Protein AF-A0AAN4ZPR2-F1 (afdb_monomer)

Nearest PDB structures (foldseek):
  5jki-assembly1_A  TM=8.578E-01  e=3.757E-03  Bacillus subtilis subsp. subtilis str. 168
  4nfu-assembly1_B  TM=4.787E-01  e=2.261E+00  Arabidopsis thaliana

Sequence (115 aa):
LFDARLGRLLAALLSLCFFSGAIKVALSLPHPPAPPAKRLSEEDRDWAWPSNHALVGTAFPWYIWLYSSANYDLSFAQSFLLLAVLFTWNVGVAWSRIYLGVHSPCDVLGGWTLG

Foldseek 3Di:
DDPVVLVVVLVVQLVVLVCCLVVQVVVVAAADDPPPADAQDPPRPTGAAAPSQLQNLQSNLVSVLVCCVVPPPDDPVRSVVSCVVSVVSSVVSLVVCVNNSGYDPVNNVRSNVND

InterPro domains:
  IPR000326 Phosphatidic acid phosphatase type 2/haloperoxidase [PF01569] (8-115)
  IPR000326 Phosphatidic acid phosphatase type 2/haloperoxidase [SM00014] (6-115)
  IPR036938 Phosphatidic acid phosphatase type 2/haloperoxidase superfamily [SSF48317] (8-115)

Mean predicted aligned error: 3.83 Å

Solvent-accessible surface area (backbone atoms only — not comparable to full-atom values): 6185 Å² total; per-residue (Å²): 136,82,64,63,64,61,53,52,53,49,53,52,51,53,57,56,55,60,54,48,56,57,52,12,63,76,66,58,37,76,55,56,60,72,78,89,42,67,64,73,58,88,79,68,88,68,45,25,38,47,23,62,62,21,15,50,38,32,34,54,43,53,48,53,45,53,50,43,61,74,75,40,98,57,51,71,69,56,46,50,51,51,43,53,54,39,50,51,49,27,52,51,52,36,48,50,37,44,69,30,24,48,30,45,72,66,16,34,50,45,6,50,74,74,56

pLDDT: mean 93.12, std 7.03, range [63.28, 98.56]

Secondary structure (DSSP, 8-state):
---HHHHHHHHHHHHHHTTHHHHHHHH-PPPPPTTTSPP-S---SS--SS-HHHHHHHHHHHHHHHHHHHHS---HHHHHHHHHHHHHHHHHHHHHHHHTTSS-HHHHHHHHHH-

Structure (mmCIF, N/CA/C/O backbone):
data_AF-A0AAN4ZPR2-F1
#
_entry.id   AF-A0AAN4ZPR2-F1
#
loop_
_atom_site.group_PDB
_atom_site.id
_atom_site.type_symbol
_atom_site.label_atom_id
_atom_site.label_alt_id
_atom_site.label_comp_id
_atom_site.label_asym_id
_atom_site.label_entity_id
_atom_site.label_seq_id
_atom_site.pdbx_PDB_ins_code
_atom_site.Cartn_x
_atom_site.Cartn_y
_atom_site.Cartn_z
_atom_site.occupancy
_atom_site.B_iso_or_equiv
_atom_site.auth_seq_id
_atom_site.auth_comp_id
_atom_site.auth_asym_id
_atom_site.auth_atom_id
_atom_site.pdbx_PDB_model_num
ATOM 1 N N . LEU A 1 1 ? -0.958 -3.773 26.301 1.00 63.28 1 LEU A N 1
ATOM 2 C CA . LEU A 1 1 ? -1.664 -5.009 25.893 1.00 63.28 1 LEU A CA 1
ATOM 3 C C . LEU A 1 1 ? -1.435 -5.202 24.401 1.00 63.28 1 LEU A C 1
ATOM 5 O O . LEU A 1 1 ? -1.690 -4.271 23.652 1.00 63.28 1 LEU A O 1
ATOM 9 N N . PHE A 1 2 ? -0.868 -6.336 23.991 1.00 80.94 2 PHE A N 1
ATOM 10 C CA . PHE A 1 2 ? -0.626 -6.662 22.583 1.00 80.94 2 PHE A CA 1
ATOM 11 C C . PHE A 1 2 ? -1.878 -7.321 21.994 1.00 80.94 2 PHE A C 1
ATOM 13 O O . PHE A 1 2 ? -2.338 -8.333 22.527 1.00 80.94 2 PHE A O 1
ATOM 20 N N . ASP A 1 3 ? -2.431 -6.764 20.915 1.00 92.94 3 ASP A N 1
ATOM 21 C CA . ASP A 1 3 ? -3.548 -7.384 20.200 1.00 92.94 3 ASP A CA 1
ATOM 22 C C . ASP A 1 3 ? -3.033 -8.532 19.320 1.00 92.94 3 ASP A C 1
ATOM 24 O O . ASP A 1 3 ? -2.642 -8.370 18.162 1.00 92.94 3 ASP A O 1
ATOM 28 N N . ALA A 1 4 ? -3.030 -9.732 19.896 1.00 94.94 4 ALA A N 1
ATOM 29 C CA . ALA A 1 4 ? -2.561 -10.925 19.208 1.00 94.94 4 ALA A CA 1
ATOM 30 C C . ALA A 1 4 ? -3.465 -11.344 18.034 1.00 94.94 4 ALA A C 1
ATOM 32 O O . ALA A 1 4 ? -3.010 -12.073 17.151 1.00 94.94 4 ALA A O 1
ATOM 33 N N . ARG A 1 5 ? -4.737 -10.919 18.007 1.00 95.56 5 ARG 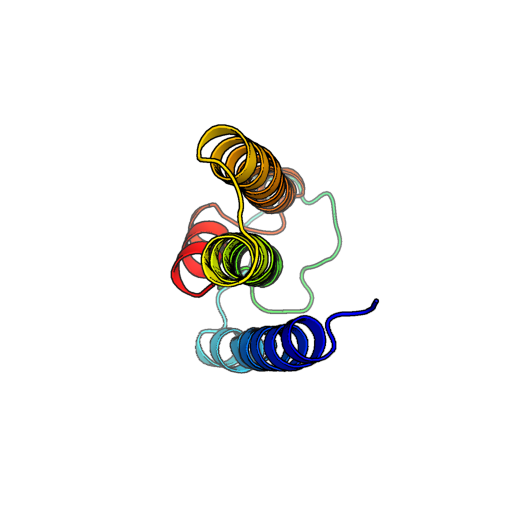A N 1
ATOM 34 C CA . ARG A 1 5 ? -5.656 -11.240 16.907 1.00 95.56 5 ARG A CA 1
ATOM 35 C C . ARG A 1 5 ? -5.292 -10.433 15.668 1.00 95.56 5 ARG A C 1
ATOM 37 O O . ARG A 1 5 ? -5.163 -11.034 14.602 1.00 95.56 5 ARG A O 1
ATOM 44 N N . LEU A 1 6 ? -5.055 -9.129 15.830 1.00 95.75 6 LEU A N 1
ATOM 45 C CA . LEU A 1 6 ? -4.534 -8.254 14.776 1.00 95.75 6 LEU A CA 1
ATOM 46 C C . LEU A 1 6 ? -3.283 -8.867 14.137 1.00 95.75 6 LEU A C 1
ATOM 48 O O . LEU A 1 6 ? -3.258 -9.090 12.928 1.00 95.75 6 LEU A O 1
ATOM 52 N N . GLY A 1 7 ? -2.290 -9.221 14.959 1.00 95.00 7 GLY A N 1
ATOM 53 C CA . GLY A 1 7 ? -1.028 -9.788 14.481 1.00 95.00 7 GLY A CA 1
ATOM 54 C C . GLY A 1 7 ? -1.193 -11.091 13.693 1.00 95.00 7 GLY A C 1
ATOM 55 O O . GLY A 1 7 ? -0.623 -11.225 12.613 1.00 95.00 7 GLY A O 1
ATOM 56 N N . ARG A 1 8 ? -2.000 -12.045 14.184 1.00 96.94 8 ARG A N 1
ATOM 57 C CA . ARG A 1 8 ? -2.219 -13.331 13.491 1.00 96.94 8 ARG A CA 1
ATOM 58 C C . ARG A 1 8 ? -2.925 -13.168 12.149 1.00 96.94 8 ARG A C 1
ATOM 60 O O . ARG A 1 8 ? -2.534 -13.803 11.176 1.00 96.94 8 ARG A O 1
ATOM 67 N N . LEU A 1 9 ? -3.966 -12.341 12.102 1.00 97.31 9 LEU A N 1
ATOM 68 C CA . LEU A 1 9 ? -4.727 -12.119 10.873 1.00 97.31 9 LEU A CA 1
ATOM 69 C C . LEU A 1 9 ? -3.907 -11.342 9.841 1.00 97.31 9 LEU A C 1
ATOM 71 O O . LEU A 1 9 ? -3.923 -11.695 8.667 1.00 97.31 9 LEU A O 1
ATOM 75 N N . LEU A 1 10 ? -3.127 -10.354 10.286 1.00 96.50 10 LEU A N 1
ATOM 76 C CA . LEU A 1 10 ? -2.189 -9.649 9.421 1.00 96.50 10 LEU A CA 1
ATOM 77 C C . LEU A 1 10 ? -1.117 -10.601 8.873 1.00 96.50 10 LEU A C 1
ATOM 79 O O . LEU A 1 10 ? -0.851 -10.591 7.678 1.00 96.50 10 LEU A O 1
ATOM 83 N N . ALA A 1 11 ? -0.546 -11.474 9.707 1.00 96.12 11 ALA A N 1
ATOM 84 C CA . ALA A 1 11 ? 0.416 -12.479 9.254 1.00 96.12 11 ALA A CA 1
ATOM 85 C C . ALA A 1 11 ? -0.189 -13.440 8.215 1.00 96.12 11 ALA A C 1
ATOM 87 O O . ALA A 1 11 ? 0.468 -13.763 7.224 1.00 96.12 11 ALA A O 1
ATOM 88 N N . ALA A 1 12 ? -1.442 -13.862 8.407 1.00 96.94 12 ALA A N 1
ATOM 89 C CA . ALA A 1 12 ? -2.164 -14.683 7.439 1.00 96.94 12 ALA A CA 1
ATOM 90 C C . ALA A 1 12 ? -2.396 -13.934 6.116 1.00 96.94 12 ALA A C 1
ATOM 92 O O . ALA A 1 12 ? -2.095 -14.476 5.055 1.00 96.94 12 ALA A O 1
ATOM 93 N N . LEU A 1 13 ? -2.847 -12.677 6.170 1.00 96.88 13 LEU A N 1
ATOM 94 C CA . LEU A 1 13 ? -3.028 -11.826 4.990 1.00 96.88 13 LEU A CA 1
ATOM 95 C C . LEU A 1 13 ? -1.719 -11.648 4.211 1.00 96.88 13 LEU A C 1
ATOM 97 O O . LEU A 1 13 ? -1.686 -11.842 2.999 1.00 96.88 13 LEU A O 1
ATOM 101 N N . LEU A 1 14 ? -0.625 -11.327 4.903 1.00 95.62 14 LEU A N 1
ATOM 102 C CA . LEU A 1 14 ? 0.684 -11.163 4.272 1.00 95.62 14 LEU A CA 1
ATOM 103 C C . LEU A 1 14 ? 1.186 -12.472 3.662 1.00 95.62 14 LEU A C 1
ATOM 105 O O . LEU A 1 14 ? 1.740 -12.464 2.569 1.00 95.62 14 LEU A O 1
ATOM 109 N N . SER A 1 15 ? 0.941 -13.601 4.326 1.00 94.69 15 SER A N 1
ATOM 110 C CA . SER A 1 15 ? 1.266 -14.924 3.784 1.00 94.69 15 SER A CA 1
ATOM 111 C C . SER A 1 15 ? 0.492 -15.208 2.491 1.00 94.69 15 SER A C 1
ATOM 113 O O . SER A 1 15 ? 1.072 -15.727 1.541 1.00 94.69 15 SER A O 1
ATOM 115 N N . LEU A 1 16 ? -0.784 -14.806 2.411 1.00 94.00 16 LEU A N 1
ATOM 116 C CA . LEU A 1 16 ? -1.587 -14.892 1.185 1.00 94.00 16 LEU A CA 1
ATOM 117 C C . LEU A 1 16 ? -1.030 -14.002 0.063 1.00 94.00 16 LEU A C 1
ATOM 119 O O . LEU A 1 16 ? -0.959 -14.434 -1.085 1.00 94.00 16 LEU A O 1
ATOM 123 N N . CYS A 1 17 ? -0.562 -12.798 0.393 1.00 95.00 17 CYS A N 1
ATOM 124 C CA . CYS A 1 17 ? 0.045 -11.876 -0.571 1.00 95.00 17 CYS A CA 1
ATOM 125 C C . CYS A 1 17 ? 1.258 -12.486 -1.296 1.00 95.00 17 CYS A C 1
ATOM 127 O O . CYS A 1 17 ? 1.447 -12.261 -2.494 1.00 95.00 17 CYS A O 1
ATOM 129 N N . PHE A 1 18 ? 2.056 -13.310 -0.608 1.00 88.94 18 PHE A N 1
ATOM 130 C CA . PHE A 1 18 ? 3.223 -13.972 -1.204 1.00 88.94 18 PHE A CA 1
ATOM 131 C C . PHE A 1 18 ? 2.867 -15.042 -2.251 1.00 88.94 18 PHE A C 1
ATOM 133 O O . PHE A 1 18 ? 3.715 -15.377 -3.080 1.00 88.94 18 PHE A O 1
ATOM 140 N N . PHE A 1 19 ? 1.615 -15.516 -2.315 1.00 88.19 19 PHE A N 1
ATOM 141 C CA . PHE A 1 19 ? 1.165 -16.379 -3.417 1.00 88.19 19 PHE A CA 1
ATOM 142 C C . PHE A 1 19 ? 1.102 -15.648 -4.766 1.00 88.19 19 PHE A C 1
ATOM 144 O O . PHE A 1 19 ? 1.067 -16.304 -5.807 1.00 88.19 19 PHE A O 1
ATOM 151 N N . SER A 1 20 ? 1.179 -14.310 -4.786 1.00 90.50 20 SER A N 1
ATOM 152 C CA . SER A 1 20 ? 1.338 -13.537 -6.027 1.00 90.50 20 SER A CA 1
ATOM 153 C C . SER A 1 20 ? 2.581 -13.940 -6.835 1.00 90.50 20 SER A C 1
ATOM 155 O O . SER A 1 20 ? 2.602 -13.761 -8.052 1.00 90.50 20 SER A O 1
ATOM 157 N N . GLY A 1 21 ? 3.577 -14.582 -6.208 1.00 90.56 21 GLY A N 1
ATOM 158 C CA . GLY A 1 21 ? 4.705 -15.202 -6.907 1.00 90.56 21 GLY A CA 1
ATOM 159 C C . GLY A 1 21 ? 4.283 -16.257 -7.940 1.00 90.56 21 GLY A C 1
ATOM 160 O O . GLY A 1 21 ? 4.895 -16.355 -9.001 1.00 90.56 21 GLY A O 1
ATOM 161 N N . ALA A 1 22 ? 3.196 -16.997 -7.698 1.00 92.38 22 ALA A N 1
ATOM 162 C CA . ALA A 1 22 ? 2.659 -17.937 -8.682 1.00 92.38 22 ALA A CA 1
ATOM 163 C C . ALA A 1 22 ? 2.092 -17.210 -9.913 1.00 92.38 22 ALA A C 1
ATOM 165 O O . ALA A 1 22 ? 2.299 -17.656 -11.039 1.00 92.38 22 ALA A O 1
ATOM 166 N N . ILE A 1 23 ? 1.436 -16.060 -9.709 1.00 92.81 23 ILE A N 1
ATOM 167 C CA . ILE A 1 23 ? 0.918 -15.205 -10.790 1.00 92.81 23 ILE A CA 1
ATOM 168 C C . ILE A 1 23 ? 2.079 -14.648 -11.619 1.00 92.81 23 ILE A C 1
ATOM 170 O O . ILE A 1 23 ? 2.041 -14.711 -12.848 1.00 92.81 23 ILE A O 1
ATOM 174 N N . LYS A 1 24 ? 3.132 -14.171 -10.942 1.00 93.88 24 LYS A N 1
ATOM 175 C CA . LYS A 1 24 ? 4.376 -13.717 -11.575 1.00 93.88 24 LYS A CA 1
ATOM 176 C C . LYS A 1 24 ? 4.940 -14.779 -12.517 1.00 93.88 24 LYS A C 1
ATOM 178 O O . LYS A 1 24 ? 5.189 -14.489 -13.682 1.00 93.88 24 LYS A O 1
ATOM 183 N N . VAL A 1 25 ? 5.096 -16.014 -12.034 1.00 93.69 25 VAL A N 1
ATOM 184 C CA . VAL A 1 25 ? 5.608 -17.135 -12.841 1.00 93.69 25 VAL A CA 1
ATOM 185 C C . VAL A 1 25 ? 4.662 -17.481 -13.990 1.00 93.69 25 VAL A C 1
ATOM 187 O O . VAL A 1 25 ? 5.118 -17.656 -15.116 1.00 93.69 25 VAL A O 1
ATOM 190 N N . ALA A 1 26 ? 3.354 -17.541 -13.738 1.00 95.00 26 ALA A N 1
ATOM 191 C CA . ALA A 1 26 ? 2.371 -17.917 -14.750 1.00 95.00 26 ALA A CA 1
ATOM 192 C C . ALA A 1 26 ? 2.331 -16.945 -15.940 1.00 95.00 26 ALA A C 1
ATOM 194 O O . ALA A 1 26 ? 2.160 -17.380 -17.076 1.00 95.00 26 ALA A O 1
ATOM 195 N N . LEU A 1 27 ? 2.489 -15.643 -15.686 1.00 94.12 27 LEU A N 1
ATOM 196 C CA . LEU A 1 27 ? 2.415 -14.618 -16.729 1.00 94.12 27 LEU A CA 1
ATOM 197 C C . LEU A 1 27 ? 3.776 -14.248 -17.314 1.00 94.12 27 LEU A C 1
ATOM 199 O O . LEU A 1 27 ? 3.833 -13.804 -18.457 1.00 94.12 27 LEU A O 1
ATOM 203 N N . SER A 1 28 ? 4.858 -14.434 -16.554 1.00 94.38 28 SER A N 1
ATOM 204 C CA . SER A 1 28 ? 6.236 -14.221 -17.005 1.00 94.38 28 SER A CA 1
ATOM 205 C C . SER A 1 28 ? 6.462 -12.868 -17.705 1.00 94.38 28 SER A C 1
ATOM 207 O O . SER A 1 28 ? 7.160 -12.774 -18.717 1.00 94.38 28 SER A O 1
ATOM 209 N N . LEU A 1 29 ? 5.827 -11.802 -17.197 1.00 94.06 29 LEU A N 1
ATOM 210 C CA . LEU A 1 29 ? 5.894 -10.485 -17.833 1.00 94.06 29 LEU A CA 1
ATOM 211 C C . LEU A 1 29 ? 7.249 -9.809 -17.560 1.00 94.06 29 LEU A C 1
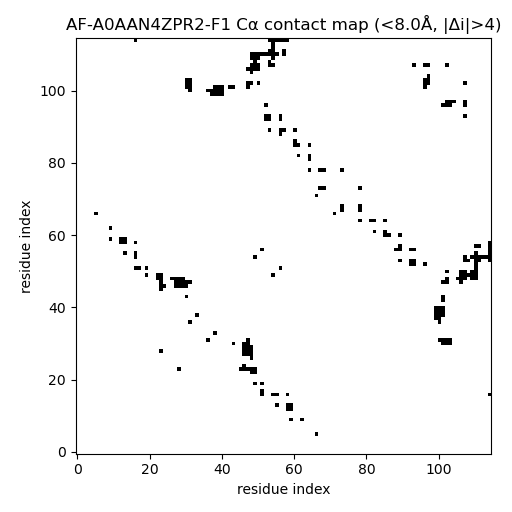ATOM 213 O O . LEU A 1 29 ? 7.704 -9.788 -16.409 1.00 94.06 29 LEU A O 1
ATOM 217 N N . PRO A 1 30 ? 7.895 -9.246 -18.598 1.00 91.94 30 PRO A N 1
ATOM 218 C CA . PRO A 1 30 ? 9.227 -8.672 -18.481 1.00 91.94 30 PRO A CA 1
ATOM 219 C C . PRO A 1 30 ? 9.213 -7.334 -17.736 1.00 91.94 30 PRO A C 1
ATOM 221 O O . PRO A 1 30 ? 8.239 -6.584 -17.774 1.00 91.94 30 PRO A O 1
ATOM 224 N N . HIS A 1 31 ? 10.343 -7.003 -17.113 1.00 90.56 31 HIS A N 1
ATOM 225 C CA . HIS A 1 31 ? 10.570 -5.684 -16.520 1.00 90.56 31 HIS A CA 1
ATOM 226 C C . HIS A 1 31 ? 10.605 -4.567 -17.573 1.00 90.56 31 HIS A C 1
ATOM 228 O O . HIS A 1 31 ? 10.937 -4.827 -18.735 1.00 90.56 31 HIS A O 1
ATOM 234 N N . PRO A 1 32 ? 10.330 -3.308 -17.175 1.00 87.94 32 PRO A N 1
ATOM 235 C CA . PRO A 1 32 ? 10.381 -2.167 -18.080 1.00 87.94 32 PRO A CA 1
ATOM 236 C C . PRO A 1 32 ? 11.716 -2.087 -18.841 1.00 87.94 32 PRO A C 1
ATOM 238 O O . PRO A 1 32 ? 12.784 -2.252 -18.233 1.00 87.94 32 PRO A O 1
ATOM 241 N N . PRO A 1 33 ? 11.694 -1.835 -20.161 1.00 83.12 33 PRO A N 1
ATOM 242 C CA . PRO A 1 33 ? 12.914 -1.691 -20.942 1.00 83.12 33 PRO A CA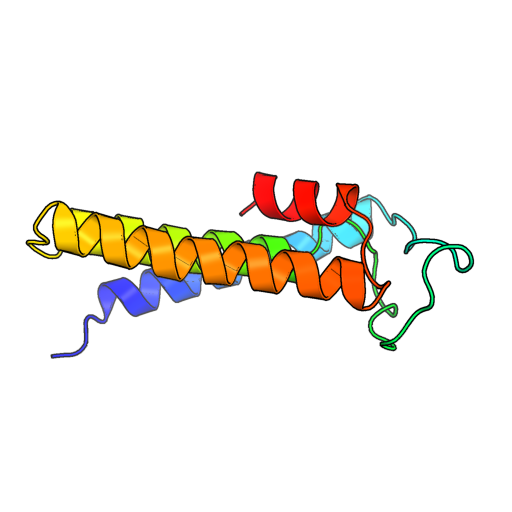 1
ATOM 243 C C . PR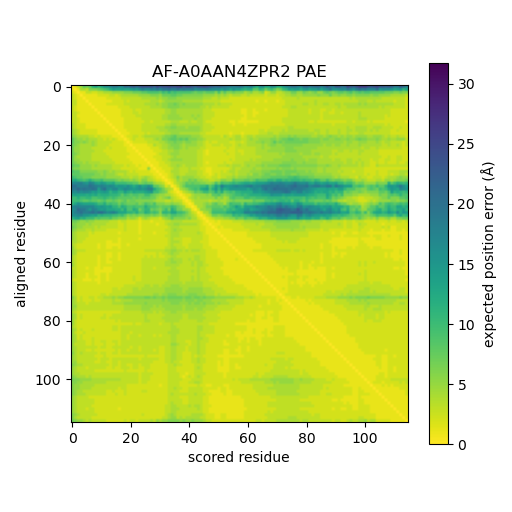O A 1 33 ? 13.684 -0.427 -20.531 1.00 83.12 33 PRO A C 1
ATOM 245 O O . PRO A 1 33 ? 13.098 0.594 -20.162 1.00 83.12 33 PRO A O 1
ATOM 248 N N . ALA A 1 34 ? 15.011 -0.498 -20.623 1.00 79.44 34 ALA A N 1
ATOM 249 C CA . ALA A 1 34 ? 15.901 0.647 -20.477 1.00 79.44 34 ALA A CA 1
ATOM 250 C C . ALA A 1 34 ? 16.599 0.898 -21.824 1.00 79.44 34 ALA A C 1
ATOM 252 O O . ALA A 1 34 ? 17.275 -0.019 -22.302 1.00 79.44 34 ALA A O 1
ATOM 253 N N . PRO A 1 35 ? 16.494 2.099 -22.435 1.00 75.62 35 PRO A N 1
ATOM 25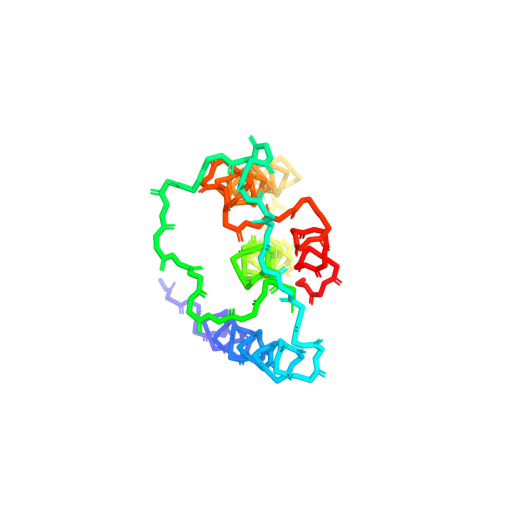4 C CA . PRO A 1 35 ? 15.682 3.285 -22.069 1.00 75.62 35 PRO A CA 1
ATOM 255 C C . PRO A 1 35 ? 14.158 3.106 -22.312 1.00 75.62 35 PRO A C 1
ATOM 257 O O . PRO A 1 35 ? 13.796 2.192 -23.055 1.00 75.62 35 PRO A O 1
ATOM 260 N N . PRO A 1 36 ? 13.247 3.940 -21.730 1.00 73.25 36 PRO A N 1
ATOM 261 C CA . PRO A 1 36 ? 13.434 5.281 -21.129 1.00 73.25 36 PRO A CA 1
ATOM 262 C C . PRO A 1 36 ? 13.656 5.347 -19.605 1.00 73.25 36 PRO A C 1
ATOM 264 O O . PRO A 1 36 ? 14.106 6.381 -19.115 1.00 73.25 36 PRO A O 1
ATOM 267 N N . ALA A 1 37 ? 13.369 4.291 -18.840 1.00 71.88 37 ALA A N 1
ATOM 268 C CA . ALA A 1 37 ? 13.623 4.277 -17.397 1.00 71.88 37 ALA A CA 1
ATOM 269 C C . ALA A 1 37 ? 15.032 3.733 -17.120 1.00 71.88 37 ALA A C 1
ATOM 271 O O . ALA A 1 37 ? 15.351 2.600 -17.481 1.00 71.88 37 ALA A O 1
ATOM 272 N N . LYS A 1 38 ? 15.895 4.536 -16.485 1.00 81.75 38 LYS A N 1
ATOM 273 C CA . LYS A 1 38 ? 17.198 4.054 -16.012 1.00 81.75 38 LYS A CA 1
ATOM 274 C C . LYS A 1 38 ? 16.975 3.187 -14.775 1.00 8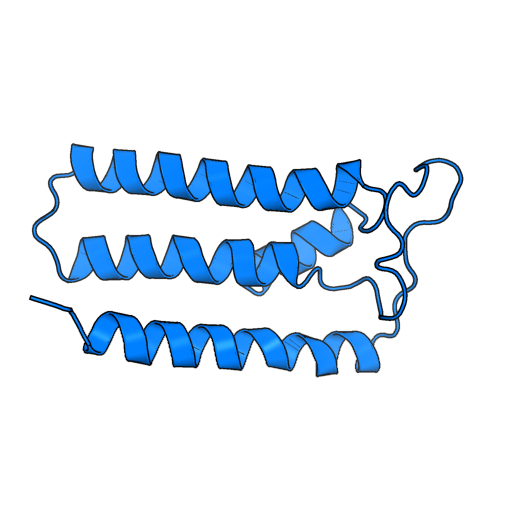1.75 38 LYS A C 1
ATOM 276 O O . LYS A 1 38 ? 16.394 3.655 -13.802 1.00 81.75 38 LYS A O 1
ATOM 281 N N . ARG A 1 39 ? 17.467 1.948 -14.801 1.00 84.56 39 ARG A N 1
ATOM 282 C CA . ARG A 1 39 ? 17.421 1.054 -13.638 1.00 84.56 39 ARG A CA 1
ATOM 283 C C . ARG A 1 39 ? 18.399 1.547 -12.576 1.00 84.56 39 ARG A C 1
ATOM 285 O O . ARG A 1 39 ? 19.581 1.734 -12.861 1.00 84.56 39 ARG A O 1
ATOM 292 N N . LEU A 1 40 ? 17.882 1.791 -11.376 1.00 87.69 40 LEU A N 1
ATOM 293 C CA . LEU A 1 40 ? 18.654 2.236 -10.210 1.00 87.69 40 LEU A CA 1
ATOM 294 C C . LEU A 1 40 ? 18.806 1.128 -9.152 1.00 87.69 40 LEU A C 1
ATOM 296 O O . LEU A 1 40 ? 19.484 1.336 -8.152 1.00 87.69 40 LEU A O 1
ATOM 300 N N . SER A 1 41 ? 18.176 -0.030 -9.368 1.00 83.81 41 SER A N 1
ATOM 301 C CA . SER A 1 41 ? 18.213 -1.208 -8.496 1.00 83.81 41 SER A CA 1
ATOM 302 C C . SER A 1 41 ? 18.322 -2.489 -9.336 1.00 83.81 41 SER A C 1
ATOM 304 O O . SER A 1 41 ? 17.799 -2.531 -10.450 1.00 83.81 41 SER A O 1
ATOM 306 N N . GLU A 1 42 ? 18.970 -3.525 -8.794 1.00 77.06 42 GLU A N 1
ATOM 307 C CA . GLU A 1 42 ? 19.158 -4.858 -9.410 1.00 77.06 42 GLU A CA 1
ATOM 308 C C . GLU A 1 42 ? 18.023 -5.849 -9.073 1.00 77.06 42 GLU A C 1
ATOM 310 O O . GLU A 1 42 ? 18.196 -7.068 -9.056 1.00 77.06 42 GLU A O 1
ATOM 315 N N . GLU A 1 43 ? 16.847 -5.334 -8.726 1.00 71.62 43 GLU A N 1
ATOM 316 C CA . GLU A 1 43 ? 15.704 -6.131 -8.277 1.00 71.62 43 GLU A CA 1
ATOM 317 C C . GLU A 1 43 ? 14.861 -6.646 -9.461 1.00 71.62 43 GLU A C 1
ATOM 319 O O . GLU A 1 43 ? 13.656 -6.415 -9.526 1.00 71.62 43 GLU A O 1
ATOM 324 N N . ASP A 1 44 ? 15.517 -7.296 -10.427 1.00 66.31 44 ASP A N 1
ATOM 325 C CA . ASP A 1 44 ? 14.944 -7.777 -11.696 1.00 66.31 44 ASP A CA 1
ATOM 326 C C . ASP A 1 44 ? 15.172 -9.277 -11.947 1.00 66.31 44 ASP A C 1
ATOM 328 O O . ASP A 1 44 ? 15.059 -9.769 -13.070 1.00 66.31 44 ASP A O 1
ATOM 332 N N . ARG A 1 45 ? 15.501 -10.022 -10.886 1.00 77.31 45 ARG A N 1
ATOM 333 C CA . ARG A 1 45 ? 15.697 -11.479 -10.949 1.00 77.31 45 ARG A CA 1
ATOM 334 C C . ARG A 1 45 ? 14.385 -12.269 -11.009 1.00 77.31 45 ARG A C 1
ATOM 336 O O . ARG A 1 45 ? 14.435 -13.488 -11.159 1.00 77.31 45 ARG A O 1
ATOM 343 N N . ASP A 1 46 ? 13.242 -11.607 -10.846 1.00 86.38 46 ASP A N 1
ATOM 344 C CA . ASP A 1 46 ? 11.910 -12.203 -10.941 1.00 86.38 46 ASP A CA 1
ATOM 345 C C . ASP A 1 46 ? 11.083 -11.568 -12.074 1.00 86.38 46 ASP A C 1
ATOM 347 O O . ASP A 1 46 ? 11.629 -10.942 -12.978 1.00 86.38 46 ASP A O 1
ATOM 351 N N . TRP A 1 47 ? 9.772 -11.819 -12.099 1.00 93.44 47 TRP A N 1
ATOM 352 C CA . TRP A 1 47 ? 8.878 -11.244 -13.107 1.00 93.44 47 TRP A CA 1
ATOM 353 C C . TRP A 1 47 ? 8.245 -9.944 -12.612 1.00 93.44 47 TRP A C 1
ATOM 355 O O . TRP A 1 47 ? 7.943 -9.793 -11.424 1.00 93.44 47 TRP A O 1
ATOM 365 N N . ALA A 1 48 ? 7.987 -9.011 -13.527 1.00 92.50 48 ALA A N 1
ATOM 366 C CA . ALA A 1 48 ? 7.632 -7.640 -13.171 1.00 92.50 48 ALA A CA 1
ATOM 367 C C . ALA A 1 48 ? 6.207 -7.491 -12.627 1.00 92.50 48 ALA A C 1
ATOM 369 O O . ALA A 1 48 ? 5.980 -6.722 -11.690 1.00 92.50 48 ALA A O 1
ATOM 370 N N . TRP A 1 49 ? 5.252 -8.228 -13.193 1.00 94.69 49 TRP A N 1
ATOM 371 C CA . TRP A 1 49 ? 3.836 -8.082 -12.872 1.00 94.69 49 TRP A CA 1
ATOM 372 C C . TRP A 1 49 ? 3.308 -9.265 -12.053 1.00 94.69 49 TRP A C 1
ATOM 374 O O . TRP A 1 49 ? 3.542 -10.412 -12.441 1.00 94.69 49 TRP A O 1
ATOM 384 N N . PRO A 1 50 ? 2.526 -9.028 -10.987 1.00 95.69 50 PRO A N 1
ATOM 385 C CA . PRO A 1 50 ? 2.238 -7.734 -10.359 1.00 95.69 50 PRO A CA 1
ATOM 386 C C . PRO A 1 50 ? 3.390 -7.281 -9.445 1.00 95.69 50 PRO A C 1
ATOM 388 O O . PRO A 1 50 ? 4.188 -8.092 -8.970 1.00 95.69 50 PRO A O 1
ATOM 391 N N . SER A 1 51 ? 3.465 -5.988 -9.120 1.00 95.75 51 SER A N 1
ATOM 392 C CA . SER A 1 51 ? 4.452 -5.517 -8.144 1.00 95.75 51 SER A CA 1
ATOM 393 C C . SER A 1 51 ? 4.096 -5.982 -6.726 1.00 95.75 51 SER A C 1
ATOM 395 O O . SER A 1 51 ? 3.146 -5.485 -6.121 1.00 95.75 51 SER A O 1
ATOM 397 N N . ASN A 1 52 ? 4.900 -6.887 -6.154 1.00 94.88 52 ASN A N 1
ATOM 398 C CA . ASN A 1 52 ? 4.686 -7.388 -4.789 1.00 94.88 52 ASN A CA 1
ATOM 399 C C . ASN A 1 52 ? 4.827 -6.280 -3.727 1.00 94.88 52 ASN A C 1
ATOM 401 O O . ASN A 1 52 ? 4.125 -6.289 -2.722 1.00 94.88 52 ASN A O 1
ATOM 405 N N . HIS A 1 53 ? 5.690 -5.287 -3.972 1.00 95.50 53 HIS A N 1
ATOM 406 C CA . HIS A 1 53 ? 5.817 -4.108 -3.111 1.00 95.50 53 HIS A CA 1
ATOM 407 C C . HIS A 1 53 ? 4.535 -3.271 -3.098 1.00 95.50 53 HIS A C 1
ATOM 409 O O . HIS A 1 53 ? 4.102 -2.848 -2.030 1.00 95.50 53 HIS A O 1
ATOM 415 N N . ALA A 1 54 ? 3.915 -3.048 -4.262 1.00 97.06 54 ALA A N 1
ATOM 416 C CA . ALA A 1 54 ? 2.643 -2.334 -4.341 1.00 97.06 54 ALA A CA 1
ATOM 417 C C . ALA A 1 54 ? 1.498 -3.153 -3.723 1.00 97.06 54 ALA A C 1
ATOM 419 O O . ALA A 1 54 ? 0.674 -2.590 -3.012 1.00 97.06 54 ALA A O 1
ATOM 420 N N . LEU A 1 55 ? 1.485 -4.474 -3.928 1.00 97.56 55 LEU A N 1
ATOM 421 C CA . LEU A 1 55 ? 0.495 -5.388 -3.353 1.00 97.56 55 LEU A CA 1
ATOM 422 C C . LEU A 1 55 ? 0.563 -5.407 -1.823 1.00 97.56 55 LEU A C 1
ATOM 424 O O . LEU A 1 55 ? -0.389 -5.007 -1.156 1.00 97.56 55 LEU A O 1
ATOM 428 N N . VAL A 1 56 ? 1.704 -5.796 -1.246 1.00 97.00 56 VAL A N 1
ATOM 429 C CA . VAL A 1 56 ? 1.886 -5.837 0.216 1.00 97.00 56 VAL A CA 1
ATOM 430 C C . VAL A 1 56 ? 1.763 -4.439 0.815 1.00 97.00 56 VAL A C 1
ATOM 432 O O . VAL A 1 56 ? 1.140 -4.257 1.860 1.00 97.00 56 VAL A O 1
ATOM 435 N N . GLY A 1 57 ? 2.309 -3.439 0.122 1.00 96.38 57 GLY A N 1
ATOM 436 C CA . GLY A 1 57 ? 2.186 -2.037 0.489 1.00 96.38 57 GLY A CA 1
ATOM 437 C C . GLY A 1 57 ? 0.753 -1.516 0.457 1.00 96.38 57 GLY A C 1
ATOM 438 O O . GLY A 1 57 ? 0.541 -0.431 0.981 1.00 96.38 57 GLY A O 1
ATOM 439 N N . THR A 1 58 ? -0.210 -2.238 -0.127 1.00 97.31 58 THR A N 1
ATOM 440 C CA . THR A 1 58 ? -1.653 -1.937 -0.092 1.00 97.31 58 THR A CA 1
ATOM 441 C C . THR A 1 58 ? -2.338 -2.780 0.978 1.00 97.31 58 THR A C 1
ATOM 443 O O . THR A 1 58 ? -2.859 -2.229 1.946 1.00 97.31 58 THR A O 1
ATOM 446 N N . ALA A 1 59 ? -2.233 -4.106 0.899 1.00 97.62 59 ALA A N 1
ATOM 447 C CA . ALA A 1 59 ? -2.901 -5.019 1.824 1.00 97.62 59 ALA A CA 1
ATOM 448 C C . ALA A 1 59 ? -2.576 -4.717 3.301 1.00 97.62 59 ALA A C 1
ATOM 450 O O . ALA A 1 59 ? -3.469 -4.679 4.149 1.00 97.62 59 ALA A O 1
ATOM 451 N N . PHE A 1 60 ? -1.304 -4.441 3.619 1.00 96.94 60 PHE A N 1
ATOM 452 C CA . PHE A 1 60 ? -0.857 -4.141 4.982 1.00 96.94 60 PHE A CA 1
ATOM 453 C C . PHE A 1 60 ? -1.516 -2.881 5.579 1.00 96.94 60 PHE A C 1
ATOM 455 O O . PHE A 1 60 ? -2.199 -3.003 6.601 1.00 96.94 60 PHE A O 1
ATOM 462 N N . PRO A 1 61 ? -1.348 -1.671 4.999 1.00 97.00 61 PRO A N 1
ATOM 463 C CA . PRO A 1 61 ? -1.946 -0.462 5.560 1.00 97.00 61 PRO A CA 1
ATOM 464 C C . PRO A 1 61 ? -3.472 -0.507 5.575 1.00 97.00 61 PRO A C 1
ATOM 466 O O . PRO A 1 61 ? -4.081 -0.133 6.577 1.00 97.00 61 PRO A O 1
ATOM 469 N N . TRP A 1 62 ? -4.103 -0.987 4.502 1.00 97.00 62 TRP A N 1
ATOM 470 C CA . TRP A 1 62 ? -5.561 -1.039 4.429 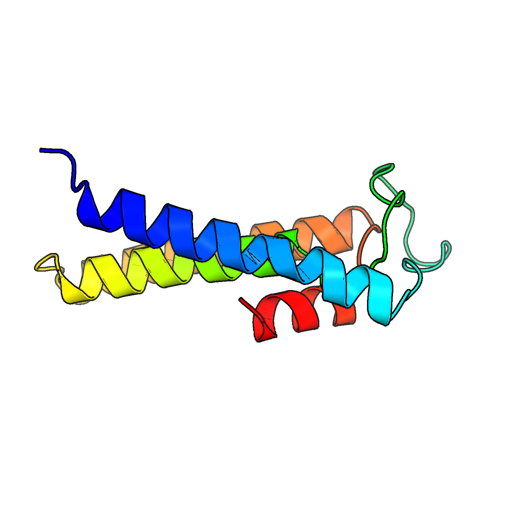1.00 97.00 62 TRP A CA 1
ATOM 471 C C . TRP A 1 62 ? -6.143 -1.957 5.501 1.00 97.00 62 TRP A C 1
ATOM 473 O O . TRP A 1 62 ? -7.092 -1.575 6.185 1.00 97.00 62 TRP A O 1
ATOM 483 N N . TYR A 1 63 ? -5.525 -3.117 5.733 1.00 97.75 63 TYR A N 1
ATOM 484 C CA . TYR A 1 63 ? -5.944 -4.009 6.806 1.00 97.75 63 TYR A CA 1
ATOM 485 C C . TYR A 1 63 ? -5.786 -3.376 8.192 1.00 97.75 63 TYR A C 1
ATOM 487 O O . TYR A 1 63 ? -6.702 -3.472 9.008 1.00 97.75 63 TYR A O 1
ATOM 495 N N . ILE A 1 64 ? -4.669 -2.689 8.462 1.00 97.62 64 ILE A N 1
ATOM 496 C CA . ILE A 1 64 ? -4.472 -1.979 9.736 1.00 97.62 64 ILE A CA 1
ATOM 497 C C . ILE A 1 64 ? -5.563 -0.932 9.942 1.00 97.62 64 ILE A C 1
ATOM 499 O O . ILE A 1 64 ? -6.141 -0.874 11.027 1.00 97.62 64 ILE A O 1
ATOM 503 N N . TRP A 1 65 ? -5.862 -0.123 8.927 1.00 98.06 65 TRP A N 1
ATOM 504 C CA . TRP A 1 65 ? -6.886 0.911 9.029 1.00 98.06 65 TRP A CA 1
ATOM 505 C C . TRP A 1 65 ? -8.284 0.324 9.255 1.00 98.06 65 TRP A C 1
ATOM 507 O O . TRP A 1 65 ? -8.981 0.758 10.174 1.00 98.06 65 TRP A O 1
ATOM 517 N N . LEU A 1 66 ? -8.676 -0.685 8.468 1.00 97.69 66 LEU A N 1
ATOM 518 C CA . LEU A 1 66 ? -9.980 -1.344 8.579 1.00 97.69 66 LEU A CA 1
ATOM 519 C C . LEU A 1 66 ? -10.141 -2.044 9.928 1.00 97.69 66 LEU A C 1
ATOM 521 O O . LEU A 1 66 ? -11.142 -1.843 10.614 1.00 97.69 66 LEU A O 1
ATOM 525 N N . TYR A 1 67 ? -9.142 -2.828 10.343 1.00 97.88 67 TYR A N 1
ATOM 526 C CA . TYR A 1 67 ? -9.170 -3.511 11.632 1.00 97.88 67 TYR A CA 1
ATOM 527 C C . TYR A 1 67 ? -9.238 -2.503 12.777 1.00 97.88 67 TYR A C 1
ATOM 529 O O . TYR A 1 67 ? -10.060 -2.659 13.678 1.00 97.88 67 TYR A O 1
ATOM 537 N N . SER A 1 68 ? -8.416 -1.453 12.727 1.00 97.19 68 SER A N 1
ATOM 538 C CA . SER A 1 68 ? -8.386 -0.436 13.776 1.00 97.19 68 SER A CA 1
ATOM 539 C C . SER A 1 68 ? -9.702 0.326 13.861 1.00 97.19 68 SER A C 1
ATOM 541 O O . SER A 1 68 ? -10.207 0.528 14.956 1.00 97.19 68 SER A O 1
ATOM 543 N N . SER A 1 69 ? -10.294 0.685 12.721 1.00 96.88 69 SER A N 1
ATOM 544 C CA . SER A 1 69 ? -11.583 1.386 12.678 1.00 96.88 69 SER A CA 1
ATOM 545 C C . SER A 1 69 ? -12.757 0.509 13.129 1.00 96.88 69 SER A C 1
ATOM 547 O O . SER A 1 69 ? -13.773 1.041 13.555 1.00 96.88 69 SER A O 1
ATOM 549 N N . ALA A 1 70 ? -12.633 -0.820 13.035 1.00 97.00 70 ALA A N 1
ATOM 550 C CA . ALA A 1 70 ? -13.676 -1.761 13.445 1.00 97.00 70 ALA A CA 1
ATOM 551 C C . ALA A 1 70 ? -13.541 -2.265 14.893 1.00 97.00 70 ALA A C 1
ATOM 553 O O . ALA A 1 70 ? -14.523 -2.745 15.454 1.00 97.00 70 ALA A O 1
ATOM 554 N N . ASN A 1 71 ? -12.340 -2.229 15.480 1.00 96.69 71 ASN A N 1
ATOM 555 C CA . ASN A 1 71 ? -12.060 -2.855 16.783 1.00 96.69 71 ASN A CA 1
ATOM 556 C C . ASN A 1 71 ? -11.537 -1.875 17.840 1.00 96.69 71 ASN A C 1
ATOM 558 O O . ASN A 1 71 ? -11.476 -2.238 19.014 1.00 96.69 71 ASN A O 1
ATOM 562 N N . TYR A 1 72 ? -11.154 -0.660 17.450 1.00 95.31 72 TYR A N 1
ATOM 563 C CA . TYR A 1 72 ? -10.789 0.405 18.374 1.00 95.31 72 TYR A CA 1
ATOM 564 C C . TYR A 1 72 ? -11.776 1.560 18.197 1.00 95.31 72 TYR A C 1
ATOM 566 O O . TYR A 1 72 ? -12.137 1.895 17.070 1.00 95.31 72 TYR A O 1
ATOM 574 N N . ASP A 1 73 ? -12.204 2.171 19.304 1.00 96.62 73 ASP A N 1
ATOM 575 C CA . ASP A 1 73 ? -13.141 3.303 19.322 1.00 96.62 73 ASP A CA 1
ATOM 576 C C . ASP A 1 73 ? -12.470 4.587 18.802 1.00 96.62 73 ASP A C 1
ATOM 578 O O . ASP A 1 73 ? -12.227 5.550 19.533 1.00 96.62 73 ASP A O 1
ATOM 582 N N . LEU A 1 74 ? -12.102 4.584 17.521 1.00 97.38 74 LEU A N 1
ATOM 583 C CA . LEU A 1 74 ? -11.499 5.720 16.846 1.00 97.38 74 LEU A CA 1
ATOM 584 C C . LEU A 1 74 ? -12.583 6.740 16.511 1.00 97.38 74 LEU A C 1
ATOM 586 O O . LEU A 1 74 ? -13.556 6.445 15.818 1.00 97.38 74 LEU A O 1
ATOM 590 N N . SER A 1 75 ? -12.370 7.986 16.925 1.00 98.12 75 SER A N 1
ATOM 591 C CA . SER A 1 75 ? -13.130 9.103 16.368 1.00 98.12 75 SER A CA 1
ATOM 592 C C . SER A 1 75 ? -12.897 9.209 14.857 1.00 98.12 75 SER A C 1
ATOM 594 O O . SER A 1 75 ? -11.858 8.792 14.335 1.00 98.12 75 SER A O 1
ATOM 596 N N . PHE A 1 76 ? -13.831 9.850 14.150 1.00 97.50 76 PHE A N 1
ATOM 597 C CA . PHE A 1 76 ? -13.696 10.109 12.714 1.00 97.50 76 PHE A CA 1
ATOM 598 C C . PHE A 1 76 ? -12.351 10.765 12.364 1.00 97.50 76 PHE A C 1
ATOM 600 O O . PHE A 1 76 ? -11.673 10.331 11.437 1.00 97.50 76 PHE A O 1
ATOM 607 N N . ALA A 1 77 ? -11.921 11.759 13.148 1.00 98.31 77 ALA A N 1
ATOM 608 C CA . ALA A 1 77 ? -10.654 12.452 12.928 1.00 98.31 77 ALA A CA 1
ATOM 609 C C . ALA A 1 77 ? -9.435 11.525 13.084 1.00 98.31 77 ALA A C 1
ATOM 611 O O . ALA A 1 77 ? -8.505 11.598 12.284 1.00 98.31 77 ALA A O 1
ATOM 612 N N . GLN A 1 78 ? -9.443 10.630 14.077 1.00 98.31 78 GLN A N 1
ATOM 613 C CA . GLN A 1 78 ? -8.360 9.662 14.284 1.00 98.31 78 GLN A CA 1
ATOM 614 C C . GLN A 1 78 ? -8.310 8.619 13.166 1.00 98.31 78 GLN A C 1
ATOM 616 O O . GLN A 1 78 ? -7.230 8.344 12.646 1.00 98.31 78 GLN A O 1
ATOM 621 N N . SER A 1 79 ? -9.462 8.067 12.769 1.00 98.06 79 SER A N 1
ATOM 622 C CA . SER A 1 79 ? -9.532 7.107 11.662 1.00 98.06 79 SER A CA 1
ATOM 623 C C . SER A 1 79 ? -9.103 7.750 10.338 1.00 98.06 79 SER A C 1
ATOM 625 O O . SER A 1 79 ? -8.322 7.157 9.595 1.00 98.06 79 SER A O 1
ATOM 627 N N . PHE A 1 80 ? -9.526 8.991 10.073 1.00 98.25 80 PHE A N 1
ATOM 628 C CA . PHE A 1 80 ? -9.121 9.737 8.883 1.00 98.25 80 PHE A CA 1
ATOM 629 C C . PHE A 1 80 ? -7.619 10.044 8.868 1.00 98.25 80 PHE A C 1
ATOM 631 O O . PHE A 1 80 ? -6.961 9.839 7.850 1.00 98.25 80 PHE A O 1
ATOM 638 N N . LEU A 1 81 ? -7.054 10.490 9.995 1.00 98.56 81 LEU A N 1
ATOM 639 C CA . LEU A 1 81 ? -5.616 10.737 10.104 1.00 98.56 81 LEU A CA 1
ATOM 640 C C . LEU A 1 81 ? -4.810 9.452 9.878 1.00 98.56 81 LEU A C 1
ATOM 642 O O . LEU A 1 81 ? -3.822 9.466 9.144 1.00 98.56 81 LEU A O 1
ATOM 646 N N . LEU A 1 82 ? -5.252 8.339 10.470 1.00 98.38 82 LEU A N 1
ATOM 647 C CA . LEU A 1 82 ? -4.637 7.031 10.269 1.00 98.38 82 LEU 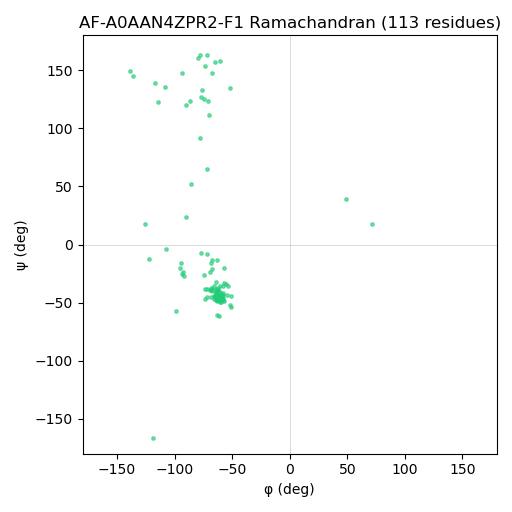A CA 1
ATOM 648 C C . LEU A 1 82 ? -4.671 6.631 8.788 1.00 98.38 82 LEU A C 1
ATOM 650 O O . LEU A 1 82 ? -3.636 6.261 8.237 1.00 98.38 82 LEU A O 1
ATOM 654 N N . LEU A 1 83 ? -5.826 6.768 8.128 1.00 98.12 83 LEU A N 1
ATOM 655 C CA . LEU A 1 83 ? -5.959 6.506 6.696 1.00 98.12 83 LEU A CA 1
ATOM 656 C C . LEU A 1 83 ? -5.014 7.383 5.870 1.00 98.12 83 LEU A C 1
ATOM 658 O O . LEU A 1 83 ? -4.329 6.867 4.996 1.00 98.12 83 LEU A O 1
ATOM 662 N N . ALA A 1 84 ? -4.937 8.684 6.152 1.00 98.44 84 ALA A N 1
ATOM 663 C CA . ALA A 1 84 ? -4.093 9.611 5.401 1.00 98.44 84 ALA A CA 1
ATOM 664 C C . ALA A 1 84 ? -2.603 9.238 5.482 1.00 98.44 84 ALA A C 1
ATOM 666 O O . ALA A 1 84 ? -1.905 9.237 4.464 1.00 98.44 84 ALA A O 1
ATOM 667 N N . VAL A 1 85 ? -2.120 8.869 6.673 1.00 98.50 85 VAL A N 1
ATOM 668 C CA . VAL A 1 85 ? -0.734 8.415 6.877 1.00 98.50 85 VAL A CA 1
ATOM 669 C C . VAL A 1 85 ? -0.467 7.123 6.107 1.00 98.50 85 VAL A C 1
ATOM 671 O O . VAL A 1 85 ? 0.520 7.019 5.378 1.00 98.50 85 VAL A O 1
ATOM 674 N N . LEU A 1 86 ? -1.365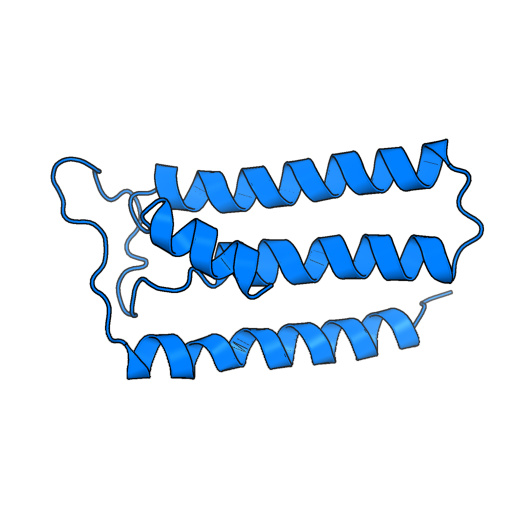 6.149 6.232 1.00 98.12 86 LEU A N 1
ATOM 675 C CA . LEU A 1 86 ? -1.229 4.837 5.606 1.00 98.12 86 LEU A CA 1
ATOM 676 C C . LEU A 1 86 ? -1.352 4.899 4.076 1.00 98.12 86 LEU A C 1
ATOM 678 O O . LEU A 1 86 ? -0.608 4.221 3.368 1.00 98.12 86 LEU A O 1
ATOM 682 N N . PHE A 1 87 ? -2.228 5.758 3.560 1.00 97.44 87 PHE A N 1
ATOM 683 C CA . PHE A 1 87 ? -2.360 6.030 2.132 1.00 97.44 87 PHE A CA 1
ATOM 684 C C . PHE A 1 87 ? -1.105 6.711 1.577 1.00 97.44 87 PHE A C 1
ATOM 686 O O . PHE A 1 87 ? -0.579 6.297 0.547 1.00 97.44 87 PHE A O 1
ATOM 693 N N . THR A 1 88 ? -0.565 7.702 2.293 1.00 97.88 88 THR A N 1
ATOM 694 C CA . THR A 1 88 ? 0.693 8.365 1.908 1.00 97.88 88 THR A CA 1
ATOM 695 C C . THR A 1 88 ? 1.848 7.366 1.854 1.00 97.88 88 THR A C 1
ATOM 697 O O . THR A 1 88 ? 2.628 7.372 0.902 1.00 97.88 88 THR A O 1
ATOM 700 N N . TRP A 1 89 ? 1.929 6.460 2.835 1.00 97.19 89 TRP A N 1
ATOM 701 C CA . TRP A 1 89 ? 2.891 5.360 2.828 1.00 97.19 89 TRP A CA 1
ATOM 702 C C . TRP A 1 89 ? 2.716 4.450 1.604 1.00 97.19 89 TRP A C 1
ATOM 704 O O . TRP A 1 89 ? 3.687 4.187 0.897 1.00 97.19 89 TRP A O 1
ATOM 714 N N . ASN A 1 90 ? 1.488 4.003 1.320 1.00 97.12 90 ASN A N 1
ATOM 715 C CA . ASN A 1 90 ? 1.182 3.141 0.175 1.00 97.12 90 ASN A CA 1
ATOM 716 C C . ASN A 1 90 ? 1.603 3.779 -1.160 1.00 97.12 90 ASN A C 1
ATOM 718 O O . ASN A 1 90 ? 2.312 3.151 -1.951 1.00 97.12 90 ASN A O 1
ATOM 722 N N . VAL A 1 91 ? 1.241 5.047 -1.378 1.00 97.00 91 VAL A N 1
ATOM 723 C CA . VAL A 1 91 ? 1.637 5.806 -2.574 1.00 97.00 91 VAL A CA 1
ATOM 724 C C . VAL A 1 91 ? 3.154 5.982 -2.640 1.00 97.00 91 VAL A C 1
ATOM 726 O O . VAL A 1 91 ? 3.737 5.806 -3.708 1.00 97.00 91 VAL A O 1
ATOM 729 N N . GLY A 1 92 ? 3.818 6.266 -1.516 1.00 97.88 92 GLY A N 1
ATOM 730 C CA . GLY A 1 92 ? 5.276 6.392 -1.452 1.00 97.88 92 GLY A CA 1
ATOM 731 C C . GLY A 1 92 ? 6.003 5.099 -1.832 1.00 97.88 92 GLY A C 1
ATOM 732 O O . GLY A 1 92 ? 6.937 5.126 -2.637 1.00 97.88 92 GLY A O 1
ATOM 733 N N . VAL A 1 93 ? 5.539 3.953 -1.321 1.00 97.31 93 VAL A N 1
ATOM 734 C CA . VAL A 1 93 ? 6.070 2.632 -1.692 1.00 97.31 93 VAL A CA 1
ATOM 735 C C . VAL A 1 93 ? 5.879 2.384 -3.184 1.00 97.31 93 VAL A C 1
ATOM 737 O O . VAL A 1 93 ? 6.846 2.056 -3.867 1.00 97.31 93 VAL A O 1
ATOM 740 N N . ALA A 1 94 ? 4.675 2.593 -3.716 1.00 96.00 94 ALA A N 1
ATOM 741 C CA . ALA A 1 94 ? 4.380 2.421 -5.136 1.00 96.00 94 ALA A CA 1
ATOM 742 C C . ALA A 1 94 ? 5.252 3.317 -6.033 1.00 96.00 94 ALA A C 1
ATOM 744 O O . ALA A 1 94 ? 5.857 2.842 -6.998 1.00 96.00 94 ALA A O 1
ATOM 745 N N . TRP A 1 95 ? 5.386 4.595 -5.674 1.00 96.19 95 TRP A N 1
ATOM 746 C CA . TRP A 1 95 ? 6.210 5.553 -6.406 1.00 96.19 95 TRP A CA 1
ATOM 747 C C . TRP A 1 95 ? 7.684 5.155 -6.418 1.00 96.19 95 TRP A C 1
ATOM 749 O O . TRP A 1 95 ? 8.336 5.240 -7.459 1.00 96.19 95 TRP A O 1
ATOM 759 N N . SER A 1 96 ? 8.207 4.653 -5.293 1.00 95.62 96 SER A N 1
ATOM 760 C CA . SER A 1 96 ? 9.600 4.199 -5.206 1.00 95.62 96 SER A CA 1
ATOM 761 C C . SER A 1 96 ? 9.936 3.144 -6.267 1.00 95.62 96 SER A C 1
ATOM 763 O O . SER A 1 96 ? 11.035 3.142 -6.815 1.00 95.62 96 SER A O 1
ATOM 765 N N . ARG A 1 97 ? 8.971 2.288 -6.626 1.00 94.56 97 ARG A N 1
ATOM 766 C CA . ARG A 1 97 ? 9.160 1.206 -7.600 1.00 94.56 97 ARG A CA 1
ATOM 767 C C . ARG A 1 97 ? 9.297 1.717 -9.030 1.00 94.56 97 ARG A C 1
ATOM 769 O O . ARG A 1 97 ? 10.113 1.202 -9.793 1.00 94.56 97 ARG A O 1
ATOM 776 N N . ILE A 1 98 ? 8.527 2.747 -9.367 1.00 93.56 98 ILE A N 1
ATOM 777 C CA . ILE A 1 98 ? 8.617 3.430 -10.659 1.00 93.56 98 ILE A CA 1
ATOM 778 C C . ILE A 1 98 ? 9.911 4.244 -10.712 1.00 93.56 98 ILE A C 1
ATOM 780 O O . ILE A 1 98 ? 10.654 4.157 -11.685 1.00 93.56 98 ILE A O 1
ATOM 784 N N . TYR A 1 99 ? 10.219 4.980 -9.640 1.00 93.38 99 TYR A N 1
ATOM 785 C CA . TYR A 1 99 ? 11.428 5.797 -9.532 1.00 93.38 99 TYR A CA 1
ATOM 786 C C . TYR A 1 99 ? 12.715 4.979 -9.700 1.00 93.38 99 TYR A C 1
ATOM 788 O O . TYR A 1 99 ? 13.627 5.399 -10.407 1.00 93.38 99 TYR A O 1
ATOM 796 N N . LEU A 1 100 ? 12.776 3.788 -9.098 1.00 92.94 100 LEU A N 1
ATOM 797 C CA . LEU A 1 100 ? 13.919 2.882 -9.229 1.00 92.94 100 LEU A CA 1
ATOM 798 C C . LEU A 1 100 ? 14.017 2.214 -10.614 1.00 92.94 100 LEU A C 1
ATOM 800 O O . LEU A 1 100 ? 15.012 1.545 -10.897 1.00 92.94 100 LEU A O 1
ATOM 804 N N . GLY A 1 101 ? 13.005 2.377 -11.474 1.00 91.50 101 GLY A N 1
ATOM 805 C CA . GLY A 1 101 ? 12.966 1.801 -12.818 1.00 91.50 101 GLY A CA 1
ATOM 806 C C . GLY A 1 101 ? 12.757 0.284 -12.844 1.00 91.50 101 GLY A C 1
ATOM 807 O O . GLY A 1 101 ? 13.052 -0.352 -13.851 1.00 91.50 101 GLY A O 1
ATOM 808 N N . VAL A 1 102 ? 12.273 -0.300 -11.744 1.00 92.88 102 VAL A N 1
ATOM 809 C CA . VAL A 1 102 ? 12.083 -1.755 -11.588 1.00 92.88 102 VAL A CA 1
ATOM 810 C C . VAL A 1 102 ? 10.660 -2.206 -11.916 1.00 92.88 102 VAL A C 1
ATOM 812 O O . VAL A 1 102 ? 10.455 -3.369 -12.245 1.00 92.88 102 VAL A O 1
ATOM 815 N N . HIS A 1 103 ? 9.679 -1.299 -11.886 1.00 94.06 103 HIS A N 1
ATOM 816 C CA . HIS A 1 103 ? 8.290 -1.578 -12.257 1.00 94.06 103 HIS A CA 1
ATOM 817 C C . HIS A 1 103 ? 7.704 -0.466 -13.127 1.00 94.06 103 HIS A C 1
ATOM 819 O O . HIS A 1 103 ? 7.995 0.715 -12.941 1.00 94.06 103 HIS A O 1
ATOM 825 N N . SER A 1 104 ? 6.844 -0.854 -14.064 1.00 93.94 104 SER A N 1
ATOM 826 C CA . SER A 1 104 ? 5.994 0.058 -14.820 1.00 93.94 104 SER A CA 1
ATOM 827 C C . SER A 1 104 ? 4.792 0.508 -13.976 1.00 93.94 104 SER A C 1
ATOM 829 O O . SER A 1 104 ? 4.428 -0.161 -13.001 1.00 93.94 104 SER A O 1
ATOM 831 N N . PRO A 1 105 ? 4.101 1.595 -14.369 1.00 95.00 105 PRO A N 1
ATOM 832 C CA . PRO A 1 105 ? 2.821 1.956 -13.764 1.00 95.00 105 PRO A CA 1
ATOM 833 C C . PRO A 1 105 ? 1.792 0.814 -13.795 1.00 95.00 105 PRO A C 1
ATOM 835 O O . PRO A 1 105 ? 1.051 0.642 -12.833 1.00 95.00 105 PRO A O 1
ATOM 838 N N . CYS A 1 106 ? 1.773 -0.012 -14.848 1.00 95.44 106 CYS A N 1
ATOM 839 C CA . CYS A 1 106 ? 0.861 -1.156 -14.953 1.00 95.44 106 CYS A CA 1
ATOM 840 C C . CYS A 1 106 ? 1.149 -2.247 -13.909 1.00 95.44 106 CYS A C 1
ATOM 842 O O . CYS A 1 106 ? 0.215 -2.848 -13.377 1.00 95.44 106 CYS A O 1
ATOM 844 N N . ASP A 1 107 ? 2.421 -2.479 -13.577 1.00 95.69 107 ASP A N 1
ATOM 845 C CA . ASP A 1 107 ? 2.819 -3.443 -12.539 1.00 95.69 107 ASP A CA 1
ATOM 846 C C . ASP A 1 107 ? 2.389 -2.979 -11.149 1.00 95.69 107 ASP A C 1
ATOM 848 O O . ASP A 1 107 ? 1.928 -3.780 -10.332 1.00 95.69 107 ASP A O 1
ATOM 852 N N . VAL A 1 108 ? 2.521 -1.674 -10.895 1.00 97.25 108 VAL A N 1
ATOM 853 C CA . VAL A 1 108 ? 2.067 -1.032 -9.658 1.00 97.25 108 VAL A CA 1
ATOM 854 C C . VAL A 1 108 ? 0.548 -1.091 -9.543 1.00 97.25 108 VAL A C 1
ATOM 856 O O . VAL A 1 108 ? 0.049 -1.511 -8.503 1.00 97.25 108 VAL A O 1
ATOM 859 N N . LEU A 1 109 ? -0.180 -0.747 -10.611 1.00 97.12 109 LEU A N 1
ATOM 860 C CA . LEU A 1 109 ? -1.640 -0.848 -10.649 1.00 97.12 109 LEU A CA 1
ATOM 861 C C . LEU A 1 109 ? -2.108 -2.284 -10.403 1.00 97.12 109 LEU A C 1
ATOM 863 O O . LEU A 1 109 ? -3.008 -2.489 -9.600 1.00 97.12 109 LEU A O 1
ATOM 867 N N . GLY A 1 110 ? -1.459 -3.279 -11.017 1.00 96.50 110 GLY A N 1
ATOM 868 C CA . GLY A 1 110 ? -1.753 -4.690 -10.756 1.00 96.50 110 GLY A CA 1
ATOM 869 C C . GLY A 1 110 ? -1.577 -5.061 -9.282 1.00 96.50 110 GLY A C 1
ATOM 870 O O . GLY A 1 110 ? -2.441 -5.710 -8.696 1.00 96.50 110 GLY A O 1
ATOM 871 N N . GLY A 1 111 ? -0.496 -4.589 -8.655 1.00 96.88 111 GLY A N 1
ATOM 872 C CA . GLY A 1 111 ? -0.279 -4.772 -7.221 1.00 96.88 111 GLY A CA 1
ATOM 873 C C . GLY A 1 111 ? -1.369 -4.114 -6.370 1.00 96.88 111 GLY A C 1
ATOM 874 O O . GLY A 1 111 ? -1.928 -4.775 -5.504 1.00 96.88 111 GLY A O 1
ATOM 875 N N . TRP A 1 112 ? -1.725 -2.859 -6.656 1.00 96.81 112 TRP A N 1
ATOM 876 C CA . TRP A 1 112 ? -2.819 -2.152 -5.976 1.00 96.81 112 TRP A CA 1
ATOM 877 C C . TRP A 1 112 ? -4.180 -2.827 -6.141 1.00 96.81 112 TRP A C 1
ATOM 879 O O . TRP A 1 112 ? -4.975 -2.794 -5.217 1.00 96.81 112 TRP A O 1
ATOM 889 N N . THR A 1 113 ? -4.468 -3.427 -7.298 1.00 95.88 113 THR A N 1
ATOM 890 C CA . THR A 1 113 ? -5.752 -4.113 -7.519 1.00 95.88 113 THR A CA 1
ATOM 891 C C . THR A 1 113 ? -5.858 -5.455 -6.802 1.00 95.88 113 THR A C 1
ATOM 893 O O . THR A 1 113 ? -6.966 -5.915 -6.543 1.00 95.88 113 THR A O 1
ATOM 896 N N . LEU A 1 114 ? -4.722 -6.110 -6.541 1.00 95.06 114 LEU A N 1
ATOM 897 C CA . LEU A 1 114 ? -4.678 -7.420 -5.890 1.00 95.06 114 LEU A CA 1
ATOM 898 C C . LEU A 1 114 ? -4.542 -7.332 -4.367 1.00 95.06 114 LEU A C 1
ATOM 900 O O . LEU A 1 114 ? -4.916 -8.286 -3.685 1.00 95.06 114 LEU A O 1
ATOM 904 N N . GLY A 1 115 ? -3.942 -6.253 -3.860 1.00 92.88 115 GLY A N 1
ATOM 905 C CA . GLY A 1 115 ? -3.773 -5.995 -2.427 1.00 92.88 115 GLY A CA 1
ATOM 906 C C . GLY A 1 115 ? -5.005 -5.364 -1.804 1.00 92.88 115 GLY A C 1
ATOM 907 O O . GLY A 1 115 ? -5.244 -5.665 -0.615 1.00 92.88 115 GLY A O 1
#

Radius of gyration: 16.02 Å; Cα contacts (8 Å, |Δi|>4): 140; chains: 1; bounding box: 33×30×48 Å

Organism: NCBI:txid1317129